Protein AF-A0A5Y3BJF3-F1 (afdb_monomer_lite)

Foldseek 3Di:
DDDQDPVNVLVVLLVVLVCLLPDDCPDPCSVVSNVVSVVSNCVSPDDQPCPPVVPDDFAWWFAPVLVVCVVVVHPPRDIGGPVPDDPRIDGHHDRDDPDPPPPDPPPPVVVVVVVVVVPD

Secondary structure (DSSP, 8-state):
--PPPHHHHHHHHHHHHHHHHHS---STTHHHHHHHHHHHHHHHHS------TTTSPPSEEE-HHHHHHHHTT-TT---B-GGG--TTPEEEPPP-PPPP-------TTHHHHHHHHS--

Sequence (120 aa):
MTTITREQQKQILIDTANHVISRDNTSPYSENLRELARIALAQLIAEPVERDGADADPVVFTDERNLHHIARGRETSLIWGKQNQEVGDIPLYRHAQPAPVVPEEIPKGLAGQIVSLLAH

Radius of gyration: 23.08 Å; chains: 1; bounding box: 51×33×64 Å

Organism: Salmonella enterica (NCBI:txid28901)

pLDDT: mean 80.07, std 15.34, range [49.59, 96.56]

Structure (mmCIF, N/CA/C/O backbone):
data_AF-A0A5Y3BJF3-F1
#
_entry.id   AF-A0A5Y3BJF3-F1
#
loop_
_atom_site.group_PDB
_atom_site.id
_atom_site.type_symbol
_atom_site.label_atom_id
_atom_site.label_alt_id
_atom_site.label_comp_id
_atom_site.label_asym_id
_atom_site.label_entity_id
_atom_site.label_seq_id
_atom_site.pdbx_PDB_ins_code
_atom_site.Cartn_x
_atom_site.Cartn_y
_atom_site.Cartn_z
_atom_site.occupancy
_atom_site.B_iso_or_equiv
_atom_site.auth_seq_id
_atom_site.auth_comp_id
_atom_site.auth_asym_id
_atom_site.auth_atom_id
_atom_site.pdbx_PDB_model_num
ATOM 1 N N . MET A 1 1 ? -18.653 -21.634 -6.182 1.00 51.38 1 MET A N 1
ATOM 2 C CA . MET A 1 1 ? -17.660 -20.890 -5.383 1.00 51.38 1 MET A CA 1
ATOM 3 C C . MET A 1 1 ? -17.470 -19.553 -6.074 1.00 51.38 1 MET A C 1
ATOM 5 O O . MET A 1 1 ? -16.978 -19.539 -7.193 1.00 51.38 1 MET A O 1
ATOM 9 N N . THR A 1 2 ? -18.010 -18.472 -5.522 1.00 60.03 2 THR A N 1
ATOM 10 C CA . THR A 1 2 ? -17.887 -17.133 -6.112 1.00 60.03 2 THR A CA 1
ATOM 11 C C . THR A 1 2 ? -16.525 -16.565 -5.738 1.00 60.03 2 THR A C 1
ATOM 13 O O . THR A 1 2 ? -16.244 -16.328 -4.567 1.00 60.03 2 THR A O 1
ATOM 16 N N . THR A 1 3 ? -15.651 -16.408 -6.728 1.00 79.38 3 THR A N 1
ATOM 17 C CA . THR A 1 3 ? -14.330 -15.806 -6.534 1.00 79.38 3 THR A CA 1
ATOM 18 C C . THR A 1 3 ? -14.495 -14.293 -6.447 1.00 79.38 3 THR A C 1
ATOM 20 O O . THR A 1 3 ? -14.958 -13.668 -7.397 1.00 79.38 3 THR A O 1
ATOM 23 N N . ILE A 1 4 ? -14.142 -13.715 -5.303 1.00 90.88 4 ILE A N 1
ATOM 24 C CA . ILE A 1 4 ? -14.116 -12.265 -5.102 1.00 90.88 4 ILE A CA 1
ATOM 25 C C . ILE A 1 4 ? -12.981 -11.641 -5.925 1.00 90.88 4 ILE A C 1
ATOM 27 O O . ILE A 1 4 ? -11.867 -12.171 -5.946 1.00 90.88 4 ILE A O 1
ATOM 31 N N . THR A 1 5 ? -13.242 -10.537 -6.627 1.00 92.56 5 THR A N 1
ATOM 32 C CA . THR A 1 5 ? -12.182 -9.815 -7.348 1.00 92.56 5 THR A CA 1
ATOM 33 C C . THR A 1 5 ? -11.329 -8.992 -6.380 1.00 92.56 5 THR A C 1
ATOM 35 O O . THR A 1 5 ? -11.761 -8.671 -5.273 1.00 92.56 5 THR A O 1
ATOM 38 N N . ARG A 1 6 ? -10.107 -8.617 -6.786 1.00 88.38 6 ARG A N 1
ATOM 39 C CA . ARG A 1 6 ? -9.247 -7.720 -5.990 1.00 88.38 6 ARG A CA 1
ATOM 40 C C . ARG A 1 6 ? -9.921 -6.381 -5.696 1.00 88.38 6 ARG A C 1
ATOM 42 O O . ARG A 1 6 ? -9.810 -5.890 -4.580 1.00 88.38 6 ARG A O 1
ATOM 49 N N . GLU A 1 7 ? -10.659 -5.850 -6.664 1.00 88.12 7 GLU A N 1
ATOM 50 C CA . GLU A 1 7 ? -11.383 -4.589 -6.505 1.00 88.12 7 GLU A CA 1
ATOM 51 C C . GLU A 1 7 ? -12.529 -4.720 -5.499 1.00 88.12 7 GLU A C 1
ATOM 53 O O . GLU A 1 7 ? -12.658 -3.922 -4.576 1.00 88.12 7 GLU A O 1
ATOM 58 N N . GLN A 1 8 ? -13.303 -5.804 -5.599 1.00 90.38 8 GLN A N 1
ATOM 59 C CA . GLN A 1 8 ? -14.355 -6.103 -4.628 1.00 90.38 8 GLN A CA 1
ATOM 60 C C . GLN A 1 8 ? -13.779 -6.316 -3.223 1.00 90.38 8 GLN A C 1
ATOM 62 O O . GLN A 1 8 ? -14.342 -5.828 -2.247 1.00 90.38 8 GLN A O 1
ATOM 67 N N . GLN A 1 9 ? -12.636 -7.000 -3.112 1.00 92.31 9 GLN A N 1
ATOM 68 C CA . GLN A 1 9 ? -11.922 -7.167 -1.848 1.00 92.31 9 GLN A CA 1
ATOM 69 C C . GLN A 1 9 ? -11.486 -5.814 -1.266 1.00 92.31 9 GLN A C 1
ATOM 71 O O . GLN A 1 9 ? -11.680 -5.583 -0.073 1.00 92.31 9 GLN A O 1
ATOM 76 N N . LYS A 1 10 ? -10.921 -4.923 -2.091 1.00 90.94 10 LYS A N 1
ATOM 77 C CA . LYS A 1 10 ? -10.487 -3.583 -1.675 1.00 90.94 10 LYS A CA 1
ATOM 78 C C . LYS A 1 10 ? -11.664 -2.765 -1.148 1.00 90.94 10 LYS A C 1
ATOM 80 O O . LYS A 1 10 ? -11.571 -2.220 -0.050 1.00 90.94 10 LYS A O 1
ATOM 85 N N . GLN A 1 11 ? -12.782 -2.751 -1.873 1.00 93.69 11 GLN A N 1
ATOM 86 C CA . GLN A 1 11 ? -13.976 -2.015 -1.462 1.00 93.69 11 GLN A CA 1
ATOM 87 C C . GLN A 1 11 ? -14.532 -2.519 -0.124 1.00 93.69 11 GLN A C 1
ATOM 89 O O . GLN A 1 11 ? -14.797 -1.723 0.771 1.00 93.69 11 GLN A O 1
ATOM 94 N N . ILE A 1 12 ? -14.612 -3.841 0.063 1.00 94.94 12 ILE A N 1
ATOM 95 C CA . ILE A 1 12 ? -15.077 -4.438 1.325 1.00 94.94 12 ILE A CA 1
ATOM 96 C C . ILE A 1 12 ? -14.215 -3.995 2.511 1.00 94.94 12 ILE A C 1
ATOM 98 O O . ILE A 1 12 ? -14.742 -3.706 3.587 1.00 94.94 12 ILE A O 1
ATOM 102 N N . LEU A 1 13 ? -12.893 -3.937 2.336 1.00 95.00 13 LEU A N 1
ATOM 103 C CA . LEU A 1 13 ? -11.982 -3.497 3.392 1.00 95.00 13 LEU A CA 1
ATOM 104 C C . LEU A 1 13 ? -12.165 -2.010 3.722 1.00 95.00 13 LEU A C 1
ATOM 106 O O . LEU A 1 13 ? -12.196 -1.659 4.901 1.00 95.00 13 LEU A O 1
ATOM 110 N N . ILE A 1 14 ? -12.338 -1.159 2.706 1.00 94.88 14 ILE A N 1
ATOM 111 C CA . ILE A 1 14 ? -12.611 0.276 2.879 1.00 94.88 14 ILE A CA 1
ATOM 112 C C . ILE A 1 14 ? -13.921 0.486 3.649 1.00 94.88 14 ILE A C 1
ATOM 114 O O . ILE A 1 14 ? -13.944 1.217 4.641 1.00 94.88 14 ILE A O 1
ATOM 118 N N . ASP A 1 15 ? -14.995 -0.188 3.241 1.00 96.56 15 ASP A N 1
ATOM 119 C CA . ASP A 1 15 ? -16.309 -0.072 3.881 1.00 96.56 15 ASP A CA 1
ATOM 120 C C . ASP A 1 15 ? -16.259 -0.543 5.340 1.00 96.56 15 ASP A C 1
ATOM 122 O O . ASP A 1 15 ? -16.797 0.107 6.241 1.00 96.56 15 ASP A O 1
ATOM 126 N N . THR A 1 16 ? -15.543 -1.642 5.592 1.00 95.88 16 THR A N 1
ATOM 127 C CA . THR A 1 16 ? -15.348 -2.185 6.941 1.00 95.88 16 THR A CA 1
ATOM 128 C C . THR A 1 16 ? -14.571 -1.209 7.827 1.00 95.88 16 THR A C 1
ATOM 130 O O . THR A 1 16 ? -14.967 -0.976 8.970 1.00 95.88 16 THR A O 1
ATOM 133 N N . ALA A 1 17 ? -13.492 -0.607 7.317 1.00 94.81 17 ALA A N 1
ATOM 134 C CA . ALA A 1 17 ? -12.699 0.364 8.066 1.00 94.81 17 ALA A CA 1
ATOM 135 C C . ALA A 1 17 ? -13.528 1.607 8.428 1.00 94.81 17 ALA A C 1
ATOM 137 O O . ALA A 1 17 ? -13.570 1.996 9.596 1.00 94.81 17 ALA A O 1
ATOM 138 N N . ASN A 1 18 ? -14.264 2.173 7.467 1.00 95.25 18 ASN A N 1
ATOM 139 C CA . ASN A 1 18 ? -15.158 3.308 7.712 1.00 95.25 18 ASN A CA 1
ATOM 140 C C . ASN A 1 18 ? -16.233 2.980 8.753 1.00 95.25 18 ASN A C 1
ATOM 142 O O . ASN A 1 18 ? -16.483 3.771 9.663 1.00 95.25 18 ASN A O 1
ATOM 146 N N . HIS A 1 19 ? -16.823 1.786 8.681 1.00 95.06 19 HIS A N 1
ATOM 147 C CA . HIS A 1 19 ? -17.806 1.349 9.664 1.00 95.06 19 HIS A CA 1
ATOM 148 C C . HIS A 1 19 ? -17.222 1.283 11.085 1.00 95.06 19 HIS A C 1
ATOM 150 O O . HIS A 1 19 ? -17.845 1.766 12.031 1.00 95.06 19 HIS A O 1
ATOM 156 N N . VAL A 1 20 ? -16.011 0.736 11.247 1.00 93.81 20 VAL A N 1
ATOM 157 C CA . VAL A 1 20 ? -15.320 0.682 12.548 1.00 93.81 20 VAL A CA 1
ATOM 158 C C . VAL A 1 20 ? -15.004 2.087 13.070 1.00 93.81 20 VAL A C 1
ATOM 160 O O . VAL A 1 20 ? -15.188 2.344 14.260 1.00 93.81 20 VAL A O 1
ATOM 163 N N . ILE A 1 21 ? -14.591 3.007 12.194 1.00 92.38 21 ILE A N 1
ATOM 164 C CA . ILE A 1 21 ? -14.288 4.401 12.551 1.00 92.38 21 ILE A CA 1
ATOM 165 C C . ILE A 1 21 ? -15.533 5.142 13.050 1.00 92.38 21 ILE A C 1
ATOM 167 O O . ILE A 1 21 ? -15.419 5.927 13.990 1.00 92.38 21 ILE A O 1
ATOM 171 N N . SER A 1 22 ? -16.707 4.896 12.462 1.00 92.00 22 SER A N 1
ATOM 172 C CA . SER A 1 22 ? -17.958 5.600 12.792 1.00 92.00 22 SER A CA 1
ATOM 173 C C . SER A 1 22 ? -18.796 4.949 13.897 1.00 92.00 22 SER A C 1
ATOM 175 O O . SER A 1 22 ? -19.777 5.538 14.338 1.00 92.00 22 SER A O 1
ATOM 177 N N . ARG A 1 23 ? -18.447 3.739 14.344 1.00 90.62 23 ARG A N 1
ATOM 178 C CA . ARG A 1 23 ? -19.215 2.984 15.350 1.00 90.62 23 ARG A CA 1
ATOM 179 C C . ARG A 1 23 ? -19.226 3.679 16.721 1.00 90.62 23 ARG A C 1
ATOM 181 O O . ARG A 1 23 ? -18.305 4.413 17.035 1.00 90.62 23 ARG A O 1
ATOM 188 N N . ASP A 1 24 ? -20.185 3.406 17.602 1.00 89.38 24 ASP A N 1
ATOM 189 C CA . ASP A 1 24 ? -20.137 3.867 19.002 1.00 89.38 24 ASP A CA 1
ATOM 190 C C . ASP A 1 24 ? -19.053 3.175 19.855 1.00 89.38 24 ASP A C 1
ATOM 192 O O . ASP A 1 24 ? -18.583 2.076 19.545 1.00 89.38 24 ASP A O 1
ATOM 196 N N . ASN A 1 25 ? -18.664 3.806 20.970 1.00 87.94 25 ASN A N 1
ATOM 197 C CA . ASN A 1 25 ? -17.732 3.237 21.952 1.00 87.94 25 ASN A CA 1
ATOM 198 C C . ASN A 1 25 ? -18.397 2.115 22.760 1.00 87.94 25 ASN A C 1
ATOM 200 O O . ASN A 1 25 ? -18.859 2.313 23.879 1.00 87.94 25 ASN A O 1
ATOM 204 N N . THR A 1 26 ? -18.425 0.913 22.196 1.00 88.88 26 THR A N 1
ATOM 205 C CA . THR A 1 26 ? -19.040 -0.262 22.833 1.00 88.88 26 THR A CA 1
ATOM 206 C C . THR A 1 26 ? -18.039 -1.132 23.606 1.00 88.88 26 THR A C 1
ATOM 208 O O . THR A 1 26 ? -18.390 -2.213 24.065 1.00 88.88 26 THR A O 1
ATOM 211 N N . SER A 1 27 ? -16.765 -0.735 23.662 1.00 87.06 27 SER A N 1
ATOM 212 C CA . SER A 1 27 ? -15.664 -1.497 24.270 1.00 87.06 27 SER A CA 1
ATOM 213 C C . SER A 1 27 ? -14.527 -0.563 24.712 1.00 87.06 27 SER A C 1
ATOM 215 O O . SER A 1 27 ? -14.299 0.446 24.038 1.00 87.06 27 SER A O 1
ATOM 217 N N . PRO A 1 28 ? -13.754 -0.894 25.765 1.00 88.56 28 PRO A N 1
ATOM 218 C CA . PRO A 1 28 ? -12.549 -0.142 26.137 1.00 88.56 28 PRO A CA 1
ATOM 219 C C . PRO A 1 28 ? -11.482 -0.096 25.029 1.00 88.56 28 PRO A C 1
ATOM 221 O O . PRO A 1 28 ? -10.661 0.812 25.013 1.00 88.56 28 PRO A O 1
ATOM 224 N N . TYR A 1 29 ? -11.514 -1.024 24.067 1.00 89.81 29 TYR A N 1
ATOM 225 C CA . TYR A 1 29 ? -10.591 -1.046 22.924 1.00 89.81 29 TYR A CA 1
ATOM 226 C C . TYR A 1 29 ? -11.089 -0.253 21.710 1.00 89.81 29 TYR A C 1
ATOM 228 O O . TYR A 1 29 ? -10.450 -0.297 20.662 1.00 89.81 29 TYR A O 1
ATOM 236 N N . SER A 1 30 ? -12.232 0.435 21.808 1.00 89.75 30 SER A N 1
ATOM 237 C CA . SER A 1 30 ? -12.848 1.094 20.646 1.00 89.75 30 SER A CA 1
ATOM 238 C C . SER A 1 30 ? -11.903 2.097 19.990 1.00 89.75 30 SER A C 1
ATOM 240 O O . SER A 1 30 ? -11.818 2.110 18.769 1.00 89.75 30 SER A O 1
ATOM 242 N N . GLU A 1 31 ? -11.136 2.867 20.768 1.00 90.00 31 GLU A N 1
ATOM 243 C CA . GLU A 1 31 ? -10.182 3.820 20.188 1.00 90.00 31 GLU A CA 1
ATOM 244 C C . GLU A 1 31 ? -9.018 3.117 19.481 1.00 90.00 31 GLU A C 1
ATOM 246 O O . GLU A 1 31 ? -8.695 3.473 18.354 1.00 90.00 31 GLU A O 1
ATOM 251 N N . ASN A 1 32 ? -8.465 2.045 20.062 1.00 93.00 32 ASN A N 1
ATOM 252 C CA . ASN A 1 32 ? -7.433 1.241 19.396 1.00 93.00 32 ASN A CA 1
ATOM 253 C C . ASN A 1 32 ? -7.946 0.667 18.068 1.00 93.00 32 ASN A C 1
ATOM 255 O O . ASN A 1 32 ? -7.222 0.635 17.079 1.00 93.00 32 ASN A O 1
ATOM 259 N N . LEU A 1 33 ? -9.204 0.220 18.033 1.00 92.44 33 LEU A N 1
ATOM 260 C CA . LEU A 1 33 ? -9.826 -0.309 16.820 1.00 92.44 33 LEU A CA 1
ATOM 261 C C . LEU A 1 33 ? -10.066 0.781 15.770 1.00 92.44 33 LEU A C 1
ATOM 263 O O . LEU A 1 33 ? -9.838 0.529 14.588 1.00 92.44 33 LEU A O 1
ATOM 267 N N . ARG A 1 34 ? -10.486 1.986 16.179 1.00 93.19 34 ARG A N 1
ATOM 268 C CA . ARG A 1 34 ? -10.595 3.138 15.269 1.00 93.19 34 ARG A CA 1
ATOM 269 C C . ARG A 1 34 ? -9.239 3.504 14.697 1.00 93.19 34 ARG A C 1
ATOM 271 O O . ARG A 1 34 ? -9.147 3.735 13.500 1.00 93.19 34 ARG A O 1
ATOM 278 N N . GLU A 1 35 ? -8.201 3.514 15.524 1.00 92.31 35 GLU A N 1
ATOM 279 C CA . GLU A 1 35 ? -6.860 3.875 15.081 1.00 92.31 35 GLU A CA 1
ATOM 280 C C . GLU A 1 35 ? -6.295 2.859 14.089 1.00 92.31 35 GLU A C 1
ATOM 282 O O . GLU A 1 35 ? -5.850 3.224 13.002 1.00 92.31 35 GLU A O 1
ATOM 287 N N . LEU A 1 36 ? -6.445 1.564 14.379 1.00 93.44 36 LEU A N 1
ATOM 288 C CA . LEU A 1 36 ? -6.110 0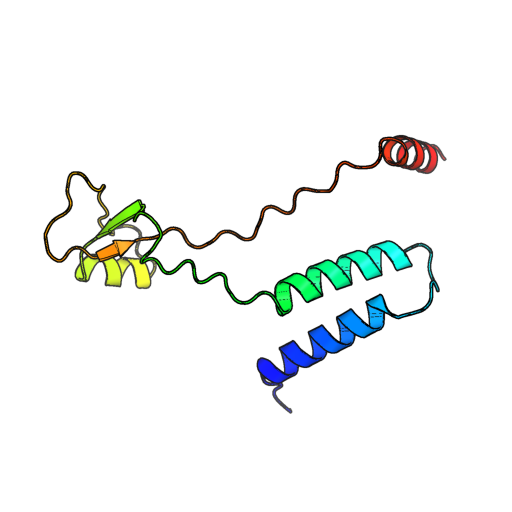.508 13.424 1.00 93.44 36 LEU A CA 1
ATOM 289 C C . LEU A 1 36 ? -6.894 0.649 12.110 1.00 93.44 36 LEU A C 1
ATOM 291 O O . LEU A 1 36 ? -6.326 0.458 11.035 1.00 93.44 36 LEU A O 1
ATOM 295 N N . ALA A 1 37 ? -8.178 1.010 12.175 1.00 93.12 37 ALA A N 1
ATOM 296 C CA . ALA A 1 37 ? -9.001 1.228 10.990 1.00 93.12 37 ALA A CA 1
ATOM 297 C C . ALA A 1 37 ? -8.572 2.470 10.188 1.00 93.12 37 ALA A C 1
ATOM 299 O O . ALA A 1 37 ? -8.568 2.409 8.960 1.00 93.12 37 ALA A O 1
ATOM 300 N N . ARG A 1 38 ? -8.156 3.563 10.844 1.00 90.38 38 ARG A N 1
ATOM 301 C CA . ARG A 1 38 ? -7.601 4.759 10.180 1.00 90.38 38 ARG A CA 1
ATOM 302 C C . ARG A 1 38 ? -6.305 4.431 9.446 1.00 90.38 38 ARG A C 1
ATOM 304 O O . ARG A 1 38 ? -6.174 4.783 8.277 1.00 90.38 38 ARG A O 1
ATOM 311 N N . ILE A 1 39 ? -5.389 3.707 10.093 1.00 89.06 39 ILE A N 1
ATOM 312 C CA . ILE A 1 39 ? -4.132 3.262 9.475 1.00 89.06 39 ILE A CA 1
ATOM 313 C C . ILE A 1 39 ? -4.425 2.362 8.272 1.00 89.06 39 ILE A C 1
ATOM 315 O O . ILE A 1 39 ? -3.897 2.594 7.186 1.00 89.06 39 ILE A O 1
ATOM 319 N N . ALA A 1 40 ? -5.292 1.359 8.435 1.00 89.75 40 ALA A N 1
ATOM 320 C CA . ALA A 1 40 ? -5.657 0.454 7.350 1.00 89.75 40 ALA A CA 1
ATOM 321 C C . ALA A 1 40 ? -6.299 1.201 6.172 1.00 89.75 40 ALA A C 1
ATOM 323 O O . ALA A 1 40 ? -5.929 0.961 5.024 1.00 89.75 40 ALA A O 1
ATOM 324 N N . LEU A 1 41 ? -7.215 2.135 6.447 1.00 90.88 41 LEU A N 1
ATOM 325 C CA . LEU A 1 41 ? -7.848 2.958 5.422 1.00 90.88 41 LEU A CA 1
ATOM 326 C C . LEU A 1 41 ? 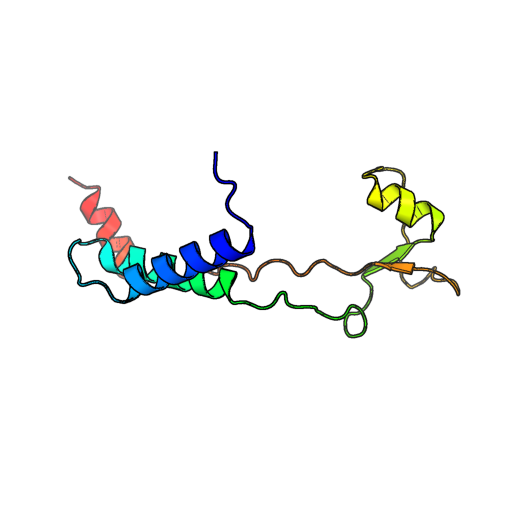-6.810 3.802 4.680 1.00 90.88 41 LEU A C 1
ATOM 328 O O . LEU A 1 41 ? -6.791 3.771 3.454 1.00 90.88 41 LEU A O 1
ATOM 332 N N . ALA A 1 42 ? -5.911 4.478 5.402 1.00 86.31 42 ALA A N 1
ATOM 333 C CA . ALA A 1 42 ? -4.835 5.272 4.814 1.00 86.31 42 ALA A CA 1
ATOM 334 C C . ALA A 1 42 ? -3.940 4.436 3.887 1.00 86.31 42 ALA A C 1
ATOM 336 O O . ALA A 1 42 ? -3.616 4.883 2.795 1.00 86.31 42 ALA A O 1
ATOM 337 N N . GLN A 1 43 ? -3.593 3.205 4.274 1.00 84.25 43 GLN A N 1
ATOM 338 C CA . GLN A 1 43 ? -2.799 2.299 3.433 1.00 84.25 43 GLN A CA 1
ATOM 339 C C . GLN A 1 43 ? -3.563 1.806 2.193 1.00 84.25 43 GLN A C 1
ATOM 341 O O . GLN A 1 43 ? -2.957 1.585 1.150 1.00 84.25 43 GLN A O 1
ATOM 346 N N . LEU A 1 44 ? -4.883 1.618 2.291 1.00 87.50 44 LEU A N 1
ATOM 347 C CA . LEU A 1 44 ? -5.716 1.133 1.183 1.00 87.50 44 LEU A CA 1
ATOM 348 C C . LEU A 1 44 ? -6.029 2.218 0.145 1.00 87.50 44 LEU A C 1
ATOM 350 O O . LEU A 1 44 ? -6.196 1.895 -1.034 1.00 87.50 44 LEU A O 1
ATOM 354 N N . ILE A 1 45 ? -6.157 3.474 0.582 1.00 82.62 45 ILE A N 1
ATOM 355 C CA . ILE A 1 45 ? -6.455 4.624 -0.288 1.00 82.62 45 ILE A CA 1
ATOM 356 C C . ILE A 1 45 ? -5.206 5.376 -0.729 1.00 82.62 45 ILE A C 1
ATOM 358 O O . ILE A 1 45 ? -5.304 6.190 -1.642 1.00 82.62 45 ILE A O 1
ATOM 362 N N . ALA A 1 46 ? -4.063 5.150 -0.074 1.00 79.94 46 ALA A N 1
ATOM 363 C CA . ALA A 1 46 ? -2.802 5.681 -0.549 1.00 79.94 46 ALA A CA 1
ATOM 364 C C . ALA A 1 46 ? -2.611 5.194 -1.982 1.00 79.94 46 ALA A C 1
ATOM 366 O O . ALA A 1 46 ? -2.494 3.992 -2.237 1.00 79.94 46 ALA A O 1
ATOM 367 N N . GLU A 1 47 ? -2.595 6.144 -2.912 1.00 63.19 47 GLU A N 1
ATOM 368 C CA . GLU A 1 47 ? -2.043 5.879 -4.226 1.00 63.19 47 GLU A CA 1
ATOM 369 C C . GLU A 1 47 ? -0.623 5.356 -4.001 1.00 63.19 47 GLU A C 1
ATOM 371 O O . GLU A 1 47 ? 0.088 5.890 -3.131 1.00 63.19 47 GLU A O 1
ATOM 376 N N . PRO A 1 48 ? -0.206 4.291 -4.710 1.00 57.03 48 PRO A N 1
ATOM 377 C CA . PRO A 1 48 ? 1.192 3.916 -4.692 1.00 57.03 48 PRO A CA 1
ATOM 378 C C . PRO A 1 48 ? 1.967 5.194 -4.976 1.00 57.03 48 PRO A C 1
ATOM 380 O O . PRO A 1 48 ? 1.680 5.899 -5.943 1.00 57.03 48 PRO A O 1
ATOM 383 N N . VAL A 1 49 ? 2.895 5.539 -4.084 1.00 54.62 49 VAL A N 1
ATOM 384 C CA . VAL A 1 49 ? 3.826 6.617 -4.374 1.00 54.62 49 VAL A CA 1
ATOM 385 C C . VAL A 1 49 ? 4.681 6.074 -5.507 1.00 54.62 49 VAL A C 1
ATOM 387 O O . VAL A 1 49 ? 5.723 5.457 -5.277 1.00 54.62 49 VAL A O 1
ATOM 390 N N . GLU A 1 50 ? 4.210 6.267 -6.735 1.00 49.59 50 GLU A N 1
ATOM 391 C CA . GLU A 1 50 ? 5.045 6.327 -7.911 1.00 49.59 50 GLU A CA 1
ATOM 392 C C . GLU A 1 50 ? 5.957 7.518 -7.646 1.00 49.59 50 GLU A C 1
ATOM 394 O O . GLU A 1 50 ? 5.708 8.657 -8.023 1.00 49.59 50 GLU A O 1
ATOM 399 N N . ARG A 1 51 ? 7.033 7.270 -6.891 1.00 49.62 51 ARG A N 1
ATOM 400 C CA . ARG A 1 51 ? 8.250 8.004 -7.161 1.00 49.62 51 ARG A CA 1
ATOM 401 C C . ARG A 1 51 ? 8.590 7.557 -8.558 1.00 49.62 51 ARG A C 1
ATOM 403 O O . ARG A 1 51 ? 9.176 6.486 -8.718 1.00 49.62 51 ARG A O 1
ATOM 410 N N . ASP A 1 52 ? 8.127 8.321 -9.539 1.00 49.59 52 ASP A N 1
ATOM 411 C CA . ASP A 1 52 ? 8.637 8.220 -10.885 1.00 49.59 52 ASP A CA 1
ATOM 412 C C . ASP A 1 52 ? 10.148 8.100 -10.729 1.00 49.59 52 ASP A C 1
ATOM 414 O O . ASP A 1 52 ? 10.802 8.976 -10.154 1.00 49.59 52 ASP A O 1
ATOM 418 N N . GLY A 1 53 ? 10.714 6.977 -11.176 1.00 52.44 53 GLY A N 1
ATOM 419 C CA . GLY A 1 53 ? 12.167 6.814 -11.196 1.00 52.44 53 GLY A CA 1
ATOM 420 C C . GLY A 1 53 ? 12.843 7.974 -11.942 1.00 52.44 53 GLY A C 1
ATOM 421 O O . GLY A 1 53 ? 14.031 8.204 -11.773 1.00 52.44 53 GLY A O 1
ATOM 422 N N . ALA A 1 54 ? 12.078 8.747 -12.719 1.00 51.62 54 ALA A N 1
ATOM 423 C CA . ALA A 1 54 ? 12.505 9.978 -13.357 1.00 51.62 54 ALA A CA 1
ATOM 424 C C . ALA A 1 54 ? 13.005 11.063 -12.379 1.00 51.62 54 ALA A C 1
ATOM 426 O O . ALA A 1 54 ? 13.978 11.733 -12.712 1.00 51.62 54 ALA A O 1
ATOM 427 N N . ASP A 1 55 ? 12.411 11.209 -11.185 1.00 55.03 55 ASP A N 1
ATOM 428 C CA . ASP A 1 55 ? 12.794 12.249 -10.208 1.00 55.03 55 ASP A CA 1
ATOM 429 C C . ASP A 1 55 ? 13.707 11.727 -9.083 1.00 55.03 55 ASP A C 1
ATOM 431 O O . ASP A 1 55 ? 14.243 12.498 -8.281 1.00 55.03 55 ASP A O 1
ATOM 435 N N . ALA A 1 56 ? 13.888 10.409 -8.989 1.00 67.19 56 ALA A N 1
ATOM 436 C CA . ALA A 1 56 ? 14.806 9.799 -8.039 1.00 67.19 56 ALA A CA 1
ATOM 437 C C . ALA A 1 56 ? 16.187 9.617 -8.677 1.00 67.19 56 ALA A C 1
ATOM 439 O O . ALA A 1 56 ? 16.296 9.145 -9.801 1.00 67.19 56 ALA A O 1
ATOM 440 N N . ASP A 1 57 ? 17.264 9.905 -7.944 1.00 81.75 57 ASP A N 1
ATOM 441 C CA . ASP A 1 57 ? 18.590 9.480 -8.392 1.00 81.75 57 ASP A CA 1
ATOM 442 C C . ASP A 1 57 ? 18.660 7.938 -8.396 1.00 81.75 57 ASP A C 1
ATOM 444 O O . ASP A 1 57 ? 18.333 7.302 -7.380 1.00 81.75 57 ASP A O 1
ATOM 448 N N . PRO A 1 58 ? 19.092 7.307 -9.503 1.00 86.75 58 PRO A N 1
ATOM 449 C CA . PRO A 1 58 ? 19.296 5.867 -9.540 1.00 86.75 58 PRO A CA 1
ATOM 450 C C . PRO A 1 58 ? 20.372 5.455 -8.538 1.00 86.75 58 PRO A C 1
ATOM 452 O O . PRO A 1 58 ? 21.390 6.128 -8.366 1.00 86.75 58 PRO A O 1
ATOM 455 N N . VAL A 1 59 ? 20.148 4.328 -7.863 1.00 88.19 59 VAL A N 1
ATOM 456 C CA . VAL A 1 59 ? 21.081 3.832 -6.840 1.00 88.19 59 VAL A CA 1
ATOM 457 C C . VAL A 1 59 ? 22.241 3.093 -7.484 1.00 88.19 59 VAL A C 1
ATOM 459 O O . VAL A 1 59 ? 23.386 3.244 -7.064 1.00 88.19 59 VAL A O 1
ATOM 462 N N . VAL A 1 60 ? 21.924 2.280 -8.487 1.00 92.12 60 VAL A N 1
ATOM 463 C CA . VAL A 1 60 ? 22.866 1.473 -9.259 1.00 92.12 60 VAL A CA 1
ATOM 464 C C . VAL A 1 60 ? 22.355 1.327 -10.686 1.00 92.12 60 VAL A C 1
ATOM 466 O O . VAL A 1 60 ? 21.196 1.621 -10.982 1.00 92.12 60 VAL A O 1
ATOM 469 N N . PHE A 1 61 ? 23.232 0.849 -11.552 1.00 94.00 61 PHE A N 1
ATOM 470 C CA . PHE A 1 61 ? 22.972 0.579 -12.954 1.00 94.00 61 PHE A CA 1
ATOM 471 C C . PHE A 1 61 ? 23.242 -0.894 -13.258 1.00 94.00 61 PHE A C 1
ATOM 473 O O . PHE A 1 61 ? 23.965 -1.575 -12.521 1.00 94.00 61 PHE A O 1
ATOM 480 N N . THR A 1 62 ? 22.623 -1.392 -14.320 1.00 95.00 62 THR A N 1
ATOM 481 C CA . THR A 1 62 ? 22.834 -2.739 -14.856 1.00 95.00 62 THR A CA 1
ATOM 482 C C . THR A 1 62 ? 22.598 -2.737 -16.367 1.00 95.00 62 THR A C 1
ATOM 484 O O . THR A 1 62 ? 22.129 -1.744 -16.915 1.00 95.00 62 THR A O 1
ATOM 487 N N . ASP A 1 63 ? 22.870 -3.848 -17.046 1.00 94.50 63 ASP A N 1
ATOM 488 C CA . ASP A 1 63 ? 22.520 -4.032 -18.458 1.00 94.50 63 ASP A CA 1
ATOM 489 C C . ASP A 1 63 ? 21.227 -4.854 -18.615 1.00 94.50 63 ASP A C 1
ATOM 491 O O . ASP A 1 63 ? 20.711 -5.458 -17.670 1.00 94.50 63 ASP A O 1
ATOM 495 N N . GLU A 1 64 ? 20.694 -4.911 -19.835 1.00 92.50 64 GLU A N 1
ATOM 496 C CA . GLU A 1 64 ? 19.461 -5.645 -20.151 1.00 92.50 64 GLU A CA 1
ATOM 497 C C . GLU A 1 64 ? 19.544 -7.146 -19.814 1.00 92.50 64 GLU A C 1
ATOM 499 O O . GLU A 1 64 ? 18.587 -7.751 -19.316 1.00 92.50 64 GLU A O 1
ATOM 504 N N . ARG A 1 65 ? 20.707 -7.765 -20.036 1.00 90.94 65 ARG A N 1
ATOM 505 C CA . ARG A 1 65 ? 20.905 -9.199 -19.800 1.00 90.94 65 ARG A CA 1
ATOM 506 C C . ARG A 1 65 ? 20.880 -9.522 -18.309 1.00 90.94 65 ARG A C 1
ATOM 508 O O . ARG A 1 65 ? 20.296 -10.529 -17.903 1.00 90.94 65 ARG A O 1
ATOM 515 N N . 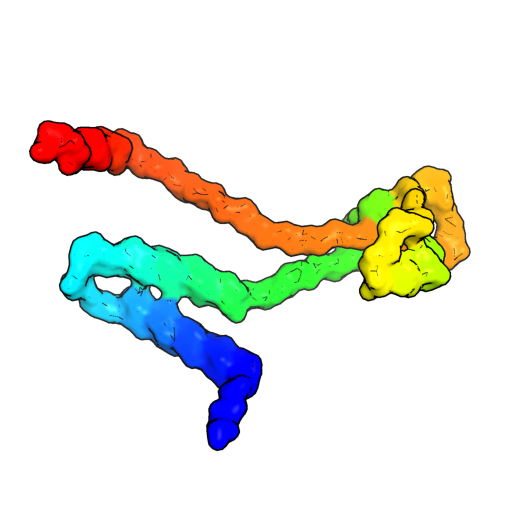ASN A 1 66 ? 21.523 -8.690 -17.502 1.00 92.25 66 ASN A N 1
ATOM 516 C CA . ASN A 1 66 ? 21.576 -8.813 -16.057 1.00 92.25 66 ASN A CA 1
ATOM 517 C C . ASN A 1 66 ? 20.243 -8.422 -15.418 1.00 92.25 66 ASN A C 1
ATOM 519 O O . ASN A 1 66 ? 19.805 -9.119 -14.504 1.00 92.25 66 ASN A O 1
ATOM 523 N N . LEU A 1 67 ? 19.525 -7.429 -15.954 1.00 91.81 67 LEU A N 1
ATOM 524 C CA . LEU A 1 67 ? 18.165 -7.114 -15.511 1.00 91.81 67 LEU A CA 1
ATOM 525 C C . LEU A 1 67 ? 17.246 -8.339 -15.591 1.00 91.81 67 LEU A C 1
ATOM 527 O O . LEU A 1 67 ? 16.512 -8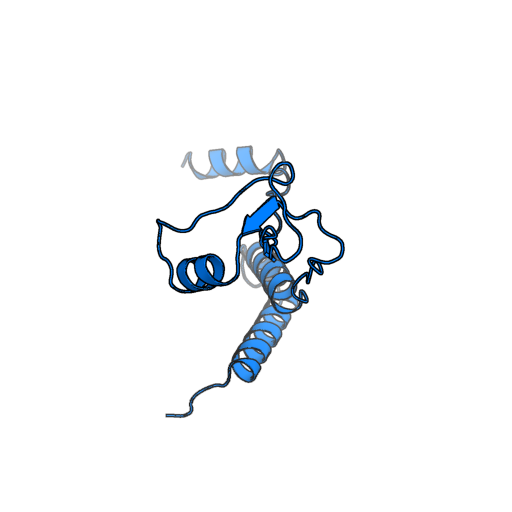.638 -14.648 1.00 91.81 67 LEU A O 1
ATOM 531 N N . HIS A 1 68 ? 17.328 -9.103 -16.681 1.00 90.06 68 HIS A N 1
ATOM 532 C CA . HIS A 1 68 ? 16.552 -10.334 -16.843 1.00 90.06 68 HIS A CA 1
ATOM 533 C C . HIS A 1 68 ? 16.899 -11.413 -15.808 1.00 90.06 68 HIS A C 1
ATOM 535 O O . HIS A 1 68 ? 16.042 -12.195 -15.392 1.00 90.06 68 HIS A O 1
ATOM 541 N N . HIS A 1 69 ? 18.156 -11.474 -15.371 1.00 90.69 69 HIS A N 1
ATOM 542 C CA . HIS A 1 69 ? 18.575 -12.371 -14.297 1.00 90.69 69 HIS A CA 1
ATOM 543 C C . HIS A 1 69 ? 18.045 -11.915 -12.932 1.00 90.69 69 HIS A C 1
ATOM 545 O O . HIS A 1 69 ? 17.535 -12.750 -12.179 1.00 90.69 69 HIS A O 1
ATOM 551 N N . ILE A 1 70 ? 18.086 -10.608 -12.655 1.00 88.06 70 ILE A N 1
ATOM 552 C CA . ILE A 1 70 ? 17.537 -9.998 -11.435 1.00 88.06 70 ILE A CA 1
ATOM 553 C C . ILE A 1 70 ? 16.032 -10.255 -11.349 1.00 88.06 70 ILE A C 1
ATOM 555 O O . ILE A 1 70 ? 15.551 -10.741 -10.328 1.00 88.06 70 ILE A O 1
ATOM 559 N N . ALA A 1 71 ? 15.297 -10.029 -12.442 1.00 85.62 71 ALA A N 1
ATOM 560 C CA . ALA A 1 71 ? 13.854 -10.265 -12.513 1.00 85.62 71 ALA A CA 1
ATOM 561 C C . ALA A 1 71 ? 13.464 -11.730 -12.233 1.00 85.62 71 ALA A C 1
ATOM 563 O O . ALA A 1 71 ? 12.336 -12.014 -11.836 1.00 85.62 71 ALA A O 1
ATOM 564 N N . ARG A 1 72 ? 14.400 -12.671 -12.413 1.00 87.75 72 ARG A N 1
ATOM 565 C CA . ARG A 1 72 ? 14.232 -14.104 -12.127 1.00 87.75 72 ARG A CA 1
ATOM 566 C C . ARG A 1 72 ? 14.791 -14.529 -10.765 1.00 87.75 72 ARG A C 1
ATOM 568 O O . ARG A 1 72 ? 14.838 -15.725 -10.490 1.00 87.75 72 ARG A O 1
A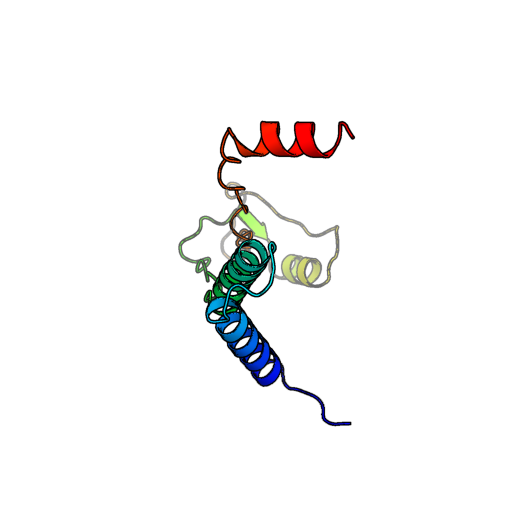TOM 575 N N . GLY A 1 73 ? 15.237 -13.583 -9.938 1.00 85.25 73 GLY A N 1
ATOM 576 C CA . GLY A 1 73 ? 15.770 -13.846 -8.601 1.00 85.25 73 GLY A CA 1
ATOM 577 C C . GLY A 1 73 ? 17.144 -14.520 -8.591 1.00 85.25 73 GLY A C 1
ATOM 578 O O . GLY A 1 73 ? 17.450 -15.254 -7.656 1.00 85.25 73 GLY A O 1
ATOM 579 N N . ARG A 1 74 ? 17.972 -14.331 -9.628 1.00 84.88 74 ARG A N 1
ATOM 580 C CA . ARG A 1 74 ? 19.338 -14.876 -9.644 1.00 84.88 74 ARG A CA 1
ATOM 581 C C . ARG A 1 74 ? 20.319 -13.956 -8.921 1.00 84.88 74 ARG A C 1
ATOM 583 O O . ARG A 1 74 ? 20.460 -12.789 -9.277 1.00 84.88 74 ARG A O 1
ATOM 590 N N . GLU A 1 75 ? 21.072 -14.534 -7.990 1.00 77.12 75 GLU A N 1
ATOM 591 C CA . GLU A 1 75 ? 22.044 -13.824 -7.143 1.00 77.12 75 GLU A CA 1
ATOM 592 C C . GLU A 1 75 ? 23.304 -13.342 -7.887 1.00 77.12 75 GLU A C 1
ATOM 594 O O . GLU A 1 75 ? 23.987 -12.439 -7.420 1.00 77.12 75 GLU A O 1
ATOM 599 N N . THR A 1 76 ? 23.625 -13.901 -9.058 1.00 72.69 76 THR A N 1
ATOM 600 C CA . THR A 1 76 ? 24.882 -13.628 -9.787 1.00 72.69 76 THR A CA 1
ATOM 601 C C . THR A 1 76 ? 24.788 -12.471 -10.788 1.00 72.69 76 THR A C 1
ATOM 603 O O . THR A 1 76 ? 25.503 -12.469 -11.791 1.00 72.69 76 THR A O 1
ATOM 606 N N . SER A 1 77 ? 23.855 -11.543 -10.602 1.00 84.12 77 SER A N 1
ATOM 607 C CA . SER A 1 77 ? 23.625 -10.462 -11.566 1.00 84.12 77 SER A CA 1
ATOM 608 C C . SER A 1 77 ? 24.576 -9.296 -11.299 1.00 84.12 77 SER A C 1
ATOM 610 O O . SER A 1 77 ? 24.751 -8.894 -10.149 1.00 84.12 77 SER A O 1
ATOM 612 N N . LEU A 1 78 ? 25.198 -8.753 -12.347 1.00 89.19 78 LEU A N 1
ATOM 613 C CA . LEU A 1 78 ? 26.122 -7.627 -12.213 1.00 89.19 78 LE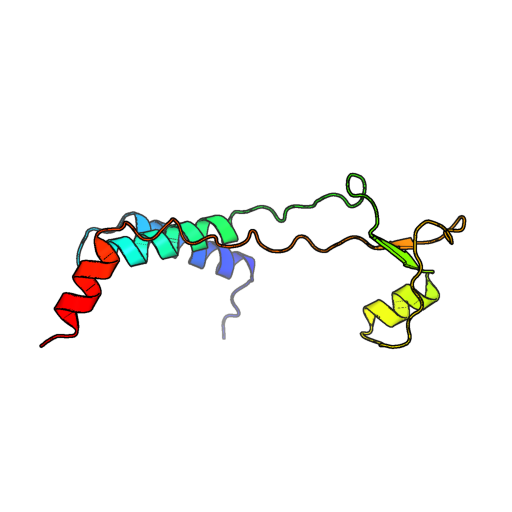U A CA 1
ATOM 614 C C . LEU A 1 78 ? 25.358 -6.307 -12.062 1.00 89.19 78 LEU A C 1
ATOM 616 O O . LEU A 1 78 ? 24.429 -6.019 -12.818 1.00 89.19 78 LEU A O 1
ATOM 620 N N . ILE A 1 79 ? 25.789 -5.502 -11.094 1.00 93.31 79 ILE A N 1
ATOM 621 C CA . ILE A 1 79 ? 25.322 -4.136 -10.854 1.00 93.31 79 ILE A CA 1
ATOM 622 C C . ILE A 1 79 ? 26.531 -3.240 -10.590 1.00 93.31 79 ILE A C 1
ATOM 624 O O . ILE A 1 79 ? 27.540 -3.699 -10.047 1.00 93.31 79 ILE A O 1
ATOM 628 N N . TRP A 1 80 ? 26.440 -1.964 -10.949 1.00 94.44 80 TRP A N 1
ATOM 629 C CA . TRP A 1 80 ? 27.531 -1.010 -10.750 1.00 94.44 80 TRP A CA 1
ATOM 630 C C . TRP A 1 80 ? 27.042 0.378 -10.347 1.00 94.44 80 TRP A C 1
ATOM 632 O O . TRP A 1 80 ? 25.875 0.736 -10.498 1.00 94.44 80 TRP A O 1
ATOM 642 N N . GLY A 1 81 ? 27.957 1.153 -9.761 1.00 94.00 81 GLY A N 1
ATOM 643 C CA . GLY A 1 81 ? 27.702 2.535 -9.369 1.00 94.00 81 GLY A CA 1
ATOM 644 C C . GLY A 1 81 ? 27.785 3.501 -10.550 1.00 94.00 81 GLY A C 1
ATOM 645 O O . GLY A 1 81 ? 28.341 3.177 -11.599 1.00 94.00 81 GLY A O 1
ATOM 646 N N . LYS A 1 82 ? 27.292 4.724 -10.331 1.00 90.38 82 LYS A N 1
ATOM 647 C CA . LYS A 1 82 ? 27.247 5.813 -11.323 1.00 90.38 82 LYS A CA 1
ATOM 648 C C . LYS A 1 82 ? 28.589 6.087 -12.009 1.00 90.38 82 LYS A C 1
ATOM 650 O O . LYS A 1 82 ? 28.609 6.451 -13.175 1.00 90.38 82 LYS A O 1
ATOM 655 N N . GLN A 1 83 ? 29.711 5.891 -11.312 1.00 92.38 83 GLN A N 1
ATOM 656 C CA . GLN A 1 83 ? 31.046 6.102 -11.883 1.00 92.38 83 GLN A CA 1
ATOM 657 C C . GLN A 1 83 ? 31.401 5.155 -13.043 1.00 92.38 83 GLN A C 1
ATOM 659 O O . GLN A 1 83 ? 32.285 5.487 -13.824 1.00 92.38 83 GLN A O 1
ATOM 664 N N . ASN A 1 84 ? 30.726 4.007 -13.156 1.00 93.19 84 ASN A N 1
ATOM 665 C CA . ASN A 1 84 ? 30.958 3.007 -14.204 1.00 93.19 84 ASN A CA 1
ATOM 666 C C . ASN A 1 84 ? 29.796 2.952 -15.210 1.00 93.19 84 ASN A C 1
ATOM 668 O O . ASN A 1 84 ? 29.630 1.946 -15.886 1.00 93.19 84 ASN A O 1
ATOM 672 N N . GLN A 1 85 ? 28.950 3.983 -15.241 1.00 92.31 85 GLN A N 1
ATOM 673 C CA . GLN A 1 85 ? 27.785 4.022 -16.115 1.00 92.31 85 GLN A CA 1
ATOM 674 C C . GLN A 1 85 ? 28.201 4.215 -17.578 1.00 92.31 85 GLN A C 1
ATOM 676 O O . GLN A 1 85 ? 28.955 5.135 -17.903 1.00 92.31 85 GLN A O 1
ATOM 681 N N . GLU A 1 86 ? 27.622 3.410 -18.460 1.00 91.62 86 GLU A N 1
ATOM 682 C CA . GLU A 1 86 ? 27.729 3.523 -19.908 1.00 91.62 86 GLU A CA 1
ATOM 683 C C . GLU A 1 86 ? 26.389 3.931 -20.549 1.00 91.62 86 GLU A C 1
ATOM 685 O O . GLU A 1 86 ? 25.308 3.874 -19.953 1.00 91.62 86 GLU A O 1
ATOM 690 N N . VAL A 1 87 ? 26.458 4.406 -21.796 1.00 90.25 87 VAL A N 1
ATOM 691 C CA . VAL A 1 87 ? 25.262 4.748 -22.577 1.00 90.25 87 VAL A CA 1
ATOM 692 C C . VAL A 1 87 ? 24.510 3.462 -22.912 1.00 90.25 87 VAL A C 1
ATOM 694 O O . VAL A 1 87 ? 25.044 2.598 -23.600 1.00 90.25 87 VAL A O 1
ATOM 697 N N . GLY A 1 88 ? 23.253 3.371 -22.476 1.00 89.50 88 GLY A N 1
ATOM 698 C CA . GLY A 1 88 ? 22.414 2.180 -22.654 1.00 89.50 88 GLY A CA 1
ATOM 699 C C . GLY A 1 88 ? 22.204 1.372 -21.373 1.00 89.50 88 GLY A C 1
ATOM 700 O O . GLY A 1 88 ? 21.372 0.466 -21.371 1.00 89.50 88 GLY A O 1
ATOM 701 N N . ASP A 1 89 ? 22.886 1.732 -20.284 1.00 94.81 89 ASP A N 1
ATOM 702 C CA . ASP A 1 89 ? 22.655 1.131 -18.974 1.00 94.81 89 ASP A CA 1
ATOM 703 C C . ASP A 1 89 ? 21.257 1.438 -18.435 1.00 94.81 89 ASP A C 1
ATOM 705 O O . ASP A 1 89 ? 20.726 2.545 -18.567 1.00 94.81 89 ASP A O 1
ATOM 709 N N . ILE A 1 90 ? 20.690 0.450 -17.751 1.00 93.00 90 ILE A N 1
ATOM 710 C CA . ILE A 1 90 ? 19.376 0.517 -17.131 1.00 93.00 90 ILE A CA 1
ATOM 711 C C . ILE A 1 90 ? 19.525 0.980 -15.673 1.00 93.00 90 ILE A C 1
ATOM 713 O O . ILE A 1 90 ? 20.179 0.296 -14.877 1.00 93.00 90 ILE A O 1
ATOM 717 N N . PRO A 1 91 ? 18.910 2.114 -15.287 1.00 91.44 91 PRO A N 1
ATOM 718 C CA . PRO A 1 91 ? 18.913 2.582 -13.907 1.00 91.44 91 PRO A CA 1
ATOM 719 C C . PRO A 1 91 ? 18.008 1.724 -13.014 1.00 91.44 91 PRO A C 1
ATOM 721 O O . PRO A 1 91 ? 16.867 1.423 -13.364 1.00 91.44 91 PRO A O 1
ATOM 724 N N . LEU A 1 92 ? 18.495 1.379 -11.820 1.00 88.75 92 LEU A N 1
ATOM 725 C CA . LEU A 1 92 ? 17.719 0.711 -10.776 1.00 88.75 92 LEU A CA 1
ATOM 726 C C . LEU A 1 92 ? 17.482 1.664 -9.598 1.00 88.75 92 LEU A C 1
ATOM 728 O O . LEU A 1 92 ? 18.414 2.222 -9.006 1.00 88.75 92 LEU A O 1
ATOM 732 N N . TYR A 1 93 ? 16.214 1.816 -9.228 1.00 85.94 93 TYR A N 1
ATOM 733 C CA . TYR A 1 93 ? 15.760 2.715 -8.168 1.00 85.94 93 TYR A CA 1
ATOM 734 C C . TYR A 1 93 ? 15.425 1.947 -6.892 1.00 85.94 93 TYR A C 1
ATOM 736 O O . TYR A 1 93 ? 15.111 0.755 -6.924 1.00 85.94 93 TYR A O 1
ATOM 744 N N . ARG A 1 94 ? 15.455 2.633 -5.741 1.00 78.50 94 ARG A N 1
ATOM 745 C CA . ARG A 1 94 ? 14.904 2.041 -4.514 1.00 78.50 94 ARG A CA 1
ATOM 746 C C . ARG A 1 94 ? 13.406 1.905 -4.688 1.00 78.50 94 ARG A C 1
ATOM 748 O O . ARG A 1 94 ? 12.735 2.879 -5.018 1.00 78.50 94 ARG A O 1
ATOM 755 N N . HIS A 1 95 ? 12.888 0.731 -4.365 1.00 74.75 95 HIS A N 1
ATOM 756 C CA . HIS A 1 95 ? 11.470 0.620 -4.088 1.00 74.75 95 HIS A CA 1
ATOM 757 C C . HIS A 1 95 ? 11.124 1.551 -2.918 1.00 74.75 95 HIS A C 1
ATOM 759 O O . HIS A 1 95 ? 11.869 1.596 -1.930 1.00 74.75 95 HIS A O 1
ATOM 765 N N . ALA A 1 96 ? 10.034 2.314 -3.035 1.00 59.88 96 ALA A N 1
ATOM 766 C CA . ALA A 1 96 ? 9.544 3.131 -1.935 1.00 59.88 96 ALA A CA 1
ATOM 767 C C . ALA A 1 96 ? 9.250 2.201 -0.752 1.00 59.88 96 ALA A C 1
ATOM 769 O O . ALA A 1 96 ? 8.383 1.334 -0.827 1.00 59.88 96 ALA A O 1
ATOM 770 N N . GLN A 1 97 ? 10.024 2.329 0.324 1.00 54.19 97 GLN A N 1
ATOM 771 C CA . GLN A 1 97 ? 9.722 1.606 1.552 1.00 54.19 97 GLN A CA 1
ATOM 772 C C . GLN A 1 97 ? 8.452 2.217 2.153 1.00 54.19 97 GLN A C 1
ATOM 774 O O . GLN A 1 97 ? 8.329 3.449 2.129 1.00 54.19 97 GLN A O 1
ATOM 779 N N . PRO A 1 98 ? 7.522 1.403 2.689 1.00 53.41 98 PRO A N 1
ATOM 780 C CA . PRO A 1 98 ? 6.399 1.921 3.456 1.00 53.41 98 PRO A CA 1
ATOM 781 C C . PRO A 1 98 ? 6.925 2.909 4.494 1.00 53.41 98 PRO A C 1
ATOM 783 O O . PRO A 1 98 ? 7.965 2.651 5.111 1.00 53.41 98 PRO A O 1
ATOM 786 N N . ALA A 1 99 ? 6.244 4.048 4.650 1.00 52.03 99 ALA A N 1
ATOM 787 C CA . ALA A 1 99 ? 6.634 5.043 5.639 1.00 52.03 99 ALA A CA 1
ATOM 788 C C . ALA A 1 99 ? 6.858 4.330 6.984 1.00 52.03 99 ALA A C 1
ATOM 790 O O . ALA A 1 99 ? 5.991 3.545 7.387 1.00 52.03 99 ALA A O 1
ATOM 791 N N . PRO A 1 100 ? 8.010 4.536 7.652 1.00 52.75 100 PRO A N 1
ATOM 792 C CA . PRO A 1 100 ? 8.239 3.956 8.961 1.00 52.75 100 PRO A CA 1
ATOM 793 C C . PRO A 1 100 ? 7.052 4.325 9.839 1.00 52.75 100 PRO A C 1
ATOM 795 O O . PRO A 1 100 ? 6.752 5.509 10.000 1.00 52.75 100 PRO A O 1
ATOM 798 N N . VAL A 1 101 ? 6.357 3.320 10.368 1.00 57.06 101 VAL A N 1
ATOM 799 C CA . VAL A 1 101 ? 5.337 3.541 11.389 1.00 57.06 101 VAL A CA 1
ATOM 800 C C . VAL A 1 101 ? 6.107 3.958 12.632 1.00 57.06 101 VAL A C 1
ATOM 802 O O . VAL A 1 101 ? 6.516 3.119 13.429 1.00 57.06 101 VAL A O 1
ATOM 805 N N . VAL A 1 102 ? 6.420 5.249 12.733 1.00 59.59 102 VAL A N 1
ATOM 806 C CA . VAL A 1 102 ? 6.925 5.850 13.961 1.00 59.59 102 VAL A CA 1
ATOM 807 C C . VAL A 1 102 ? 5.759 5.745 14.936 1.00 59.59 102 VAL A C 1
ATOM 809 O O . VAL A 1 102 ? 4.721 6.353 14.670 1.00 59.59 102 VAL A O 1
ATOM 812 N N . PRO A 1 103 ? 5.858 4.950 16.015 1.00 53.53 103 PRO A N 1
ATOM 813 C CA . PRO A 1 103 ? 4.857 5.027 17.062 1.00 53.53 103 PRO A CA 1
ATOM 814 C C . PRO A 1 103 ? 4.864 6.478 17.542 1.00 53.53 103 PRO A C 1
ATOM 816 O O . PRO A 1 103 ? 5.933 6.978 17.905 1.00 53.53 103 PRO A O 1
ATOM 819 N N . GLU A 1 104 ? 3.719 7.166 17.504 1.00 65.12 104 GLU A N 1
ATOM 820 C CA . GLU A 1 104 ? 3.584 8.424 18.239 1.00 65.12 104 GLU A CA 1
ATOM 821 C C . GLU A 1 104 ? 4.116 8.177 19.654 1.00 65.12 104 GLU A C 1
ATOM 823 O O . GLU A 1 104 ? 3.831 7.124 20.237 1.00 65.12 104 GLU A O 1
ATOM 828 N N . GLU A 1 105 ? 4.971 9.078 20.155 1.00 62.56 105 GLU A N 1
ATOM 829 C CA . GLU A 1 105 ? 5.592 8.925 21.469 1.00 62.56 105 GLU A CA 1
ATOM 830 C C . GLU A 1 105 ? 4.528 8.477 22.470 1.00 62.56 105 GLU A C 1
ATOM 832 O O . GLU A 1 105 ? 3.550 9.192 22.694 1.00 62.56 105 GLU A O 1
ATOM 837 N N . ILE A 1 106 ? 4.700 7.277 23.044 1.00 58.12 106 ILE A N 1
ATOM 838 C CA . ILE A 1 106 ? 3.784 6.755 24.057 1.00 58.12 106 ILE A CA 1
ATOM 839 C C . ILE A 1 106 ? 3.615 7.869 25.093 1.00 58.12 106 ILE A C 1
ATOM 841 O O . ILE A 1 106 ? 4.621 8.271 25.696 1.00 58.12 106 ILE A O 1
ATOM 845 N N . PRO A 1 107 ? 2.391 8.391 25.312 1.00 63.56 107 PRO A N 1
ATOM 846 C CA . PRO A 1 107 ? 2.185 9.464 26.266 1.00 63.56 107 PRO A CA 1
ATOM 847 C C . PRO A 1 107 ? 2.811 9.038 27.589 1.00 63.56 107 PRO A C 1
ATOM 849 O O . PRO A 1 107 ? 2.536 7.938 28.068 1.00 63.56 107 PRO A O 1
ATOM 852 N N . LYS A 1 108 ? 3.665 9.879 28.186 1.00 59.69 108 LYS A N 1
ATOM 853 C CA . LYS A 1 108 ? 4.461 9.532 29.385 1.00 59.69 108 LYS A CA 1
ATOM 854 C C . LYS A 1 108 ? 3.622 9.001 30.567 1.00 59.69 108 LYS A C 1
ATOM 856 O O . LYS A 1 108 ? 4.176 8.402 31.481 1.00 59.69 108 LYS A O 1
ATOM 861 N N . GLY A 1 109 ? 2.297 9.174 30.539 1.00 62.75 109 GLY A N 1
ATOM 862 C CA . GLY A 1 109 ? 1.352 8.591 31.497 1.00 62.75 109 GLY A CA 1
ATOM 863 C C . GLY A 1 109 ? 0.943 7.128 31.247 1.00 62.75 109 GLY A C 1
ATOM 864 O O . GLY A 1 109 ? 0.551 6.454 32.196 1.00 62.75 109 GLY A O 1
ATOM 865 N N . LEU A 1 110 ? 1.056 6.602 30.022 1.00 62.00 110 LEU A N 1
ATOM 866 C CA . LEU A 1 110 ? 0.606 5.247 29.670 1.00 62.00 110 LEU A CA 1
ATOM 867 C C . LEU A 1 110 ? 1.552 4.166 30.223 1.00 62.00 110 LEU A C 1
ATOM 869 O O . LEU A 1 110 ? 1.103 3.121 30.689 1.00 62.00 110 LEU A O 1
ATOM 873 N N . ALA A 1 111 ? 2.861 4.443 30.257 1.00 60.88 111 ALA A N 1
ATOM 874 C CA . ALA A 1 111 ? 3.859 3.530 30.819 1.00 60.88 111 ALA A CA 1
ATOM 875 C C . ALA A 1 111 ? 3.625 3.262 32.320 1.00 60.88 111 ALA A C 1
ATOM 877 O O . ALA A 1 111 ? 3.738 2.124 32.771 1.00 60.88 111 ALA A O 1
ATOM 878 N N . GLY A 1 112 ? 3.230 4.288 33.084 1.00 61.84 112 GLY A N 1
ATOM 879 C CA . GLY A 1 112 ? 2.899 4.142 34.506 1.00 61.84 112 GLY A CA 1
ATOM 880 C C . GLY A 1 112 ? 1.612 3.346 34.750 1.00 61.84 112 GLY A C 1
ATOM 881 O O . GLY A 1 112 ? 1.541 2.556 35.690 1.00 61.84 112 GLY A O 1
ATOM 882 N N . GLN A 1 113 ? 0.612 3.497 33.876 1.00 61.62 113 GLN A N 1
ATOM 883 C CA . GLN A 1 113 ? -0.650 2.757 33.973 1.00 61.62 113 GLN A CA 1
ATOM 884 C C . GLN A 1 113 ? -0.475 1.259 33.691 1.00 61.62 113 GLN A C 1
ATOM 886 O O . GLN A 1 113 ? -1.071 0.438 34.384 1.00 61.62 113 GLN A O 1
ATOM 891 N N . ILE A 1 114 ? 0.384 0.892 32.735 1.00 60.38 114 ILE A N 1
ATOM 892 C CA . ILE A 1 114 ? 0.665 -0.514 32.400 1.00 60.38 114 ILE A CA 1
ATOM 893 C C . ILE A 1 114 ? 1.374 -1.229 33.560 1.00 60.38 114 ILE A C 1
ATOM 895 O O . ILE A 1 114 ? 1.003 -2.349 33.907 1.00 60.38 114 ILE A O 1
ATOM 899 N N . VAL A 1 115 ? 2.344 -0.575 34.208 1.00 62.22 115 VAL A N 1
ATOM 900 C CA . VAL A 1 115 ? 3.049 -1.143 35.374 1.00 62.22 115 VAL A CA 1
ATOM 901 C C . VAL A 1 115 ? 2.093 -1.359 36.550 1.00 62.22 115 VAL A C 1
ATOM 903 O O . VAL A 1 115 ? 2.175 -2.381 37.224 1.00 62.22 115 VAL A O 1
ATOM 906 N N . SER A 1 116 ? 1.141 -0.448 36.766 1.00 64.62 116 SER A N 1
ATOM 907 C CA . SER A 1 116 ? 0.152 -0.597 37.839 1.00 64.62 116 SER A CA 1
ATOM 908 C C . SER A 1 116 ? -0.861 -1.722 37.585 1.00 64.62 116 SER A C 1
ATOM 910 O O . SER A 1 116 ? -1.381 -2.294 38.543 1.00 64.62 116 SER A O 1
ATOM 912 N N . LEU A 1 117 ? -1.143 -2.048 36.318 1.00 62.72 117 LEU A N 1
ATOM 913 C CA . LEU A 1 117 ? -2.064 -3.123 35.934 1.00 62.72 117 LEU A CA 1
ATOM 914 C C . LEU A 1 117 ? -1.440 -4.524 36.075 1.00 62.72 117 LEU A C 1
ATOM 916 O O . LEU A 1 117 ? -2.165 -5.490 36.269 1.00 62.72 117 LEU A O 1
ATOM 920 N N . LEU A 1 118 ? -0.110 -4.625 35.990 1.00 65.44 118 LEU A N 1
ATOM 921 C CA . LEU A 1 118 ? 0.652 -5.878 36.108 1.00 65.44 118 LEU A CA 1
ATOM 922 C C . LEU A 1 118 ? 1.103 -6.193 37.547 1.00 65.44 118 LEU A C 1
ATOM 924 O O . LEU A 1 118 ? 1.711 -7.234 37.781 1.00 65.44 118 LEU A O 1
ATOM 928 N N . ALA A 1 119 ? 0.848 -5.287 38.496 1.00 67.06 119 ALA A N 1
ATOM 929 C CA . ALA A 1 119 ? 1.257 -5.406 39.898 1.00 67.06 119 ALA A CA 1
ATOM 930 C C . ALA A 1 119 ? 0.184 -6.028 40.823 1.00 67.06 119 ALA A C 1
ATOM 932 O O . ALA A 1 119 ? 0.330 -5.962 42.044 1.00 67.06 119 ALA A O 1
ATOM 933 N N . HIS A 1 120 ? -0.870 -6.623 40.258 1.00 53.25 120 HIS A N 1
ATOM 934 C CA . HIS A 1 120 ? -1.907 -7.391 40.962 1.00 53.25 120 HIS A CA 1
ATOM 935 C C . HIS A 1 120 ? -1.997 -8.798 40.367 1.00 53.25 120 HIS A C 1
ATOM 937 O O . HIS A 1 120 ? -2.401 -9.715 41.115 1.00 53.25 120 HIS A O 1
#